Protein AF-A0A7K0D8B9-F1 (afdb_monomer_lite)

pLDDT: mean 70.5, std 20.94, range [32.19, 93.12]

Foldseek 3Di:
DDDDDDDDDDDDDDDDDDDDDDDDDDPPPPFPWAKDFLVPDPAWAQTTNVSQKIWHDADQVQLKTFMAGADDDQWWKKKKWWFDDPNDIDIWIFPDIDGHPDPVGTMTTDPDHGTTIMTMDTD

Organism: NCBI:txid2585198

Radius of gyration: 20.14 Å; chains: 1; bounding box: 74×33×42 Å

Sequence (123 aa):
MNLCTSLAAGFAVLAAGAGLALVGDNTAAAVPVNSVPADSVTGPARMGGDGSCYLNWVHKDQQSVNMWCAGSGPERYGVTVQCTKNGKNYQYNSENTPVYGDRGGAVATCKEGTATTWWPHPA

Structure (mmCIF, N/CA/C/O backbone):
data_AF-A0A7K0D8B9-F1
#
_entry.id   AF-A0A7K0D8B9-F1
#
loop_
_atom_site.group_PDB
_atom_site.id
_atom_site.type_symbol
_atom_site.label_atom_id
_atom_site.label_alt_id
_atom_site.label_comp_id
_atom_site.label_asym_id
_atom_site.label_entity_id
_atom_site.label_seq_id
_atom_site.pdbx_PDB_ins_code
_atom_site.Cartn_x
_atom_site.Cartn_y
_atom_site.Cartn_z
_atom_site.occupancy
_atom_site.B_iso_or_equiv
_atom_site.auth_seq_id
_atom_site.auth_comp_id
_atom_site.auth_asym_id
_atom_site.auth_atom_id
_atom_site.pdbx_PDB_model_num
ATOM 1 N N . MET A 1 1 ? -63.347 -11.593 5.141 1.00 39.31 1 MET A N 1
ATOM 2 C CA . MET A 1 1 ? -62.420 -12.731 4.973 1.00 39.31 1 MET A CA 1
ATOM 3 C C . MET A 1 1 ? -61.342 -12.274 4.009 1.00 39.31 1 MET A C 1
ATOM 5 O O . MET A 1 1 ? -61.708 -11.934 2.898 1.00 39.31 1 MET A O 1
ATOM 9 N N . ASN A 1 2 ? -60.080 -12.160 4.424 1.00 35.12 2 ASN A N 1
ATOM 10 C CA . ASN A 1 2 ? -58.966 -12.015 3.484 1.00 35.12 2 ASN A CA 1
ATOM 11 C C . ASN A 1 2 ? -57.705 -12.658 4.072 1.00 35.12 2 ASN A C 1
ATOM 13 O O . ASN A 1 2 ? -57.379 -12.459 5.240 1.00 35.12 2 ASN A O 1
ATOM 17 N N . LEU A 1 3 ? -57.108 -13.501 3.234 1.00 39.53 3 LEU A N 1
ATOM 18 C CA . LEU A 1 3 ? -56.030 -14.463 3.453 1.00 39.53 3 LEU A CA 1
ATOM 19 C C . LEU A 1 3 ? -54.635 -13.798 3.381 1.00 39.53 3 LEU A C 1
ATOM 21 O O . LEU A 1 3 ? -54.441 -12.858 2.614 1.00 39.53 3 LEU A O 1
ATOM 25 N N . CYS A 1 4 ? -53.666 -14.352 4.124 1.00 40.44 4 CYS A N 1
ATOM 26 C CA . CYS A 1 4 ? -52.201 -14.216 3.956 1.00 40.44 4 CYS A CA 1
ATOM 27 C C . CYS A 1 4 ? -51.745 -14.653 2.528 1.00 40.44 4 CYS A C 1
ATOM 29 O O . CYS A 1 4 ? -52.488 -15.372 1.870 1.00 40.44 4 CYS A O 1
ATOM 31 N N . THR A 1 5 ? -50.560 -14.368 1.948 1.00 46.16 5 THR A N 1
ATOM 32 C CA . THR A 1 5 ? -49.166 -14.475 2.449 1.00 46.16 5 THR A CA 1
ATOM 33 C C . THR A 1 5 ? -48.147 -13.992 1.372 1.00 46.16 5 THR A C 1
ATOM 35 O O . THR A 1 5 ? -48.428 -14.102 0.184 1.00 46.16 5 THR A O 1
ATOM 38 N N . SER A 1 6 ? -46.944 -13.587 1.831 1.00 48.69 6 SER A N 1
ATOM 39 C CA . SER A 1 6 ? -45.568 -13.686 1.253 1.00 48.69 6 SER A CA 1
ATOM 40 C C . SER A 1 6 ? -45.033 -12.829 0.070 1.00 48.69 6 SER A C 1
ATOM 42 O O . SER A 1 6 ? -45.355 -13.061 -1.085 1.00 48.69 6 SER A O 1
ATOM 44 N N . LEU A 1 7 ? -44.065 -11.962 0.439 1.00 44.12 7 LEU A N 1
ATOM 45 C CA . LEU A 1 7 ? -42.641 -11.829 0.023 1.00 44.12 7 LEU A CA 1
ATOM 46 C C . LEU A 1 7 ? -42.206 -11.608 -1.454 1.00 44.12 7 LEU A C 1
ATOM 48 O O . LEU A 1 7 ? -42.362 -12.489 -2.288 1.00 44.12 7 LEU A O 1
ATOM 52 N N . ALA A 1 8 ? -41.438 -10.518 -1.663 1.00 38.59 8 ALA A N 1
ATOM 53 C CA . ALA A 1 8 ? -40.035 -10.478 -2.150 1.00 38.59 8 ALA A CA 1
ATOM 54 C C . ALA A 1 8 ? -39.709 -9.457 -3.273 1.00 38.59 8 ALA A C 1
ATOM 56 O O . ALA A 1 8 ? -40.177 -9.567 -4.396 1.00 38.59 8 ALA A O 1
ATOM 57 N N . ALA A 1 9 ? -38.813 -8.527 -2.902 1.00 39.81 9 ALA A N 1
ATOM 58 C CA . ALA A 1 9 ? -37.635 -7.990 -3.606 1.00 39.81 9 ALA A CA 1
ATOM 59 C C . ALA A 1 9 ? -37.707 -7.466 -5.058 1.00 39.81 9 ALA A C 1
ATOM 61 O O . ALA A 1 9 ? -38.085 -8.162 -5.990 1.00 39.81 9 ALA A O 1
ATOM 62 N N . GLY A 1 10 ? -37.106 -6.285 -5.260 1.00 35.75 10 GLY A N 1
ATOM 63 C CA . GLY A 1 10 ? -36.576 -5.870 -6.561 1.00 35.75 10 GLY A CA 1
ATOM 64 C C . GLY A 1 10 ? -36.267 -4.376 -6.651 1.00 35.75 10 GLY A C 1
ATOM 65 O O . GLY A 1 10 ? -37.128 -3.598 -7.042 1.00 35.75 10 GLY A O 1
ATOM 66 N N . PHE A 1 11 ? -35.040 -3.975 -6.301 1.00 45.88 11 PHE A N 1
ATOM 67 C CA . PHE A 1 11 ? -34.484 -2.655 -6.628 1.00 45.88 11 PHE A CA 1
ATOM 68 C C . PHE A 1 11 ? -34.192 -2.583 -8.134 1.00 45.88 11 PHE A C 1
ATOM 70 O O . PHE A 1 11 ? -33.461 -3.425 -8.651 1.00 45.88 11 PHE A O 1
ATOM 77 N N . ALA A 1 12 ? -34.708 -1.560 -8.818 1.00 38.47 12 ALA A N 1
ATOM 78 C CA . ALA A 1 12 ? -34.350 -1.240 -10.197 1.00 38.47 12 ALA A CA 1
ATOM 79 C C . ALA A 1 12 ? -33.770 0.181 -10.266 1.00 38.47 12 ALA A C 1
ATOM 81 O O . ALA A 1 12 ? -34.400 1.150 -9.846 1.00 38.47 12 ALA A O 1
ATOM 82 N N . VAL A 1 13 ? -32.543 0.272 -10.778 1.00 44.44 13 VAL A N 1
ATOM 83 C CA . VAL A 1 13 ? -31.777 1.502 -11.001 1.00 44.44 13 VAL A CA 1
ATOM 84 C C . VAL A 1 13 ? -32.267 2.183 -12.290 1.00 44.44 13 VAL A C 1
ATOM 86 O O . VAL A 1 13 ? -32.160 1.612 -13.371 1.00 44.44 13 VAL A O 1
ATOM 89 N N . LEU A 1 14 ? -32.790 3.407 -12.164 1.00 42.81 14 LEU A N 1
ATOM 90 C CA . LEU A 1 14 ? -32.916 4.438 -13.215 1.00 42.81 14 LEU A CA 1
ATOM 91 C C . LEU A 1 14 ? -31.728 5.412 -13.043 1.00 42.81 14 LEU A C 1
ATOM 93 O O . LEU A 1 14 ? -31.300 5.606 -11.911 1.00 42.81 14 LEU A O 1
ATOM 97 N N . ALA A 1 15 ? -31.137 6.114 -14.011 1.00 43.16 15 ALA A N 1
ATOM 98 C CA . ALA A 1 15 ? -31.404 6.468 -15.409 1.00 43.16 15 ALA A CA 1
ATOM 99 C C . ALA A 1 15 ? -30.042 6.950 -15.994 1.00 43.16 15 ALA A C 1
ATOM 101 O O . ALA A 1 15 ? -29.217 7.477 -15.255 1.00 43.16 15 ALA A O 1
ATOM 102 N N . ALA A 1 16 ? -29.653 6.590 -17.221 1.00 40.88 16 ALA A N 1
ATOM 103 C CA . ALA A 1 16 ? -29.757 7.386 -18.459 1.00 40.88 16 ALA A CA 1
ATOM 104 C C . ALA A 1 16 ? -29.260 8.852 -18.391 1.00 40.88 16 ALA A C 1
ATOM 106 O O . ALA A 1 16 ? -29.797 9.651 -17.633 1.00 40.88 16 ALA A O 1
ATOM 107 N N . GLY A 1 17 ? -28.345 9.229 -19.301 1.00 36.16 17 GLY A N 1
ATOM 108 C CA . GLY A 1 17 ? -28.188 10.625 -19.741 1.00 36.16 17 GLY A CA 1
ATOM 109 C C . GLY A 1 17 ? -26.767 11.056 -20.112 1.00 36.16 17 GLY A C 1
ATOM 110 O O . GLY A 1 17 ? -25.949 11.320 -19.243 1.00 36.16 17 GLY A O 1
ATOM 111 N N . ALA A 1 18 ? -26.504 11.165 -21.415 1.00 47.41 18 ALA A N 1
ATOM 112 C CA . ALA A 1 18 ? -25.282 11.700 -22.008 1.00 47.41 18 ALA A CA 1
ATOM 113 C C . ALA A 1 18 ? -25.136 13.223 -21.809 1.00 47.41 18 ALA A C 1
ATOM 115 O O . ALA A 1 18 ? -26.116 13.960 -21.909 1.00 47.41 18 ALA A O 1
ATOM 116 N N . GLY A 1 19 ? -23.898 13.690 -21.631 1.00 34.69 19 GLY A N 1
ATOM 117 C CA . GLY A 1 19 ? -23.514 15.101 -21.681 1.00 34.69 19 GLY A CA 1
ATOM 118 C C . GLY A 1 19 ? -22.133 15.254 -22.321 1.00 34.69 19 GLY A C 1
ATOM 119 O O . GLY A 1 19 ? -21.143 14.758 -21.794 1.00 34.69 19 GLY A O 1
ATOM 120 N N . LEU A 1 20 ? -22.097 15.901 -23.486 1.00 41.06 20 LEU A N 1
ATOM 121 C CA . LEU A 1 20 ? -20.909 16.291 -24.249 1.00 41.06 20 LEU A CA 1
ATOM 122 C C . LEU A 1 20 ? -20.108 17.379 -23.505 1.00 41.06 20 LEU A C 1
ATOM 124 O O . LEU A 1 20 ? -20.673 18.425 -23.195 1.00 41.06 20 LEU A O 1
ATOM 128 N N . ALA A 1 21 ? -18.792 17.203 -23.357 1.00 37.22 21 ALA A N 1
ATOM 129 C CA . ALA A 1 21 ? -17.812 18.292 -23.424 1.00 37.22 21 ALA A CA 1
ATOM 130 C C . ALA A 1 21 ? -16.446 17.729 -23.854 1.00 37.22 21 ALA A C 1
ATOM 132 O O . ALA A 1 21 ? -15.935 16.772 -23.279 1.00 37.22 21 ALA A O 1
ATOM 133 N N . LEU A 1 22 ? -15.918 18.305 -24.931 1.00 37.34 22 LEU A N 1
ATOM 134 C CA . LEU A 1 22 ? -14.665 17.975 -25.599 1.00 37.34 22 LEU A CA 1
ATOM 135 C C . LEU A 1 22 ? -13.482 18.748 -24.978 1.00 37.34 22 LEU A C 1
ATOM 137 O O . LEU A 1 22 ? -13.646 19.890 -24.564 1.00 37.34 22 LEU A O 1
ATOM 141 N N . VAL A 1 23 ? -12.293 18.157 -25.142 1.00 34.66 23 VAL A N 1
ATOM 142 C CA . VAL A 1 23 ? -10.932 18.733 -25.086 1.00 34.66 23 VAL A CA 1
ATOM 143 C C . VAL A 1 23 ? -10.316 18.961 -23.705 1.00 34.66 23 VAL A C 1
ATOM 145 O O . VAL A 1 23 ? -10.728 19.835 -22.953 1.00 34.66 23 VAL A O 1
ATOM 148 N N . GLY A 1 24 ? -9.194 18.270 -23.492 1.00 39.50 24 GLY A N 1
ATOM 149 C CA . GLY A 1 24 ? -8.131 18.711 -22.597 1.00 39.50 24 GLY A CA 1
ATOM 150 C C . GLY A 1 24 ? -7.736 17.656 -21.583 1.00 39.50 24 GLY A C 1
ATOM 151 O O . GLY A 1 24 ? -8.553 17.232 -20.782 1.00 39.50 24 GLY A O 1
ATOM 152 N N . ASP A 1 25 ? -6.457 17.299 -21.633 1.00 32.56 25 ASP A N 1
ATOM 153 C CA . ASP A 1 25 ? -5.698 16.678 -20.554 1.00 32.56 25 ASP A CA 1
ATOM 154 C C . ASP A 1 25 ? -5.895 15.179 -20.339 1.00 32.56 25 ASP A C 1
ATOM 156 O O . ASP A 1 25 ? -6.872 14.710 -19.768 1.00 32.56 25 ASP A O 1
ATOM 160 N N . ASN A 1 26 ? -4.878 14.446 -20.815 1.00 40.25 26 ASN A N 1
ATOM 161 C CA . ASN A 1 26 ? -4.370 13.188 -20.274 1.00 40.25 26 ASN A CA 1
ATOM 162 C C . ASN A 1 26 ? -5.365 12.483 -19.352 1.00 40.25 26 ASN A C 1
ATOM 164 O O . ASN A 1 26 ? -5.235 12.531 -18.128 1.00 40.25 26 ASN A O 1
ATOM 168 N N . THR A 1 27 ? -6.352 11.808 -19.940 1.00 32.19 27 THR A N 1
ATOM 169 C CA . THR A 1 27 ? -7.098 10.797 -19.207 1.00 32.19 27 THR A CA 1
ATOM 170 C C . THR A 1 27 ? -6.082 9.715 -18.870 1.00 32.19 27 THR A C 1
ATOM 172 O O . THR A 1 27 ? -5.857 8.800 -19.664 1.00 32.19 27 THR A O 1
ATOM 175 N N . ALA A 1 28 ? -5.426 9.844 -17.714 1.00 38.19 28 ALA A N 1
ATOM 176 C CA . ALA A 1 28 ? -4.974 8.694 -16.962 1.00 38.19 28 ALA A CA 1
ATOM 177 C C . ALA A 1 28 ? -6.210 7.808 -16.914 1.00 38.19 28 ALA A C 1
ATOM 179 O O . ALA A 1 28 ? -7.203 8.153 -16.266 1.00 38.19 28 ALA A O 1
ATOM 180 N N . ALA A 1 29 ? -6.220 6.779 -17.766 1.00 38.34 29 ALA A N 1
ATOM 181 C CA . ALA A 1 29 ? -7.300 5.822 -17.801 1.00 38.34 29 ALA A CA 1
ATOM 182 C C . ALA A 1 29 ? -7.516 5.439 -16.345 1.00 38.34 29 ALA A C 1
ATOM 184 O O . ALA A 1 29 ? -6.544 5.104 -15.667 1.00 38.34 29 ALA A O 1
ATOM 185 N N . ALA A 1 30 ? -8.739 5.612 -15.842 1.00 36.78 30 ALA A N 1
ATOM 186 C CA . ALA A 1 30 ? -9.079 5.179 -14.504 1.00 36.78 30 ALA A CA 1
ATOM 187 C C . ALA A 1 30 ? -8.857 3.667 -14.498 1.00 36.78 30 ALA A C 1
ATOM 189 O O . ALA A 1 30 ? -9.731 2.900 -14.908 1.00 36.78 30 ALA A O 1
ATOM 190 N N . VAL A 1 31 ? -7.636 3.252 -14.152 1.00 43.00 31 VAL A N 1
ATOM 191 C CA . VAL A 1 31 ? -7.286 1.856 -13.979 1.00 43.00 31 VAL A CA 1
ATOM 192 C C . VAL A 1 31 ? -8.270 1.405 -12.912 1.00 43.00 31 VAL A C 1
ATOM 194 O O . V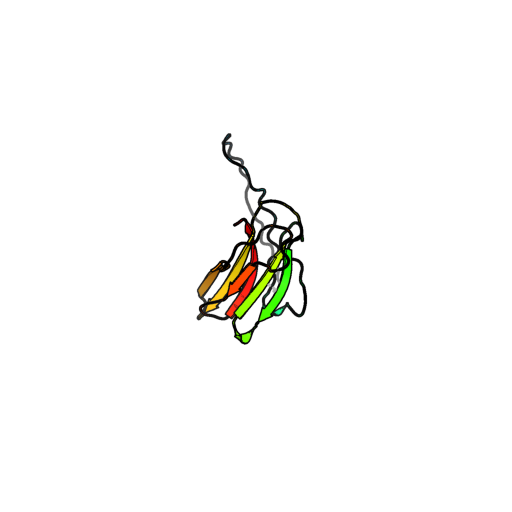AL A 1 31 ? -8.349 2.067 -11.869 1.00 43.00 31 VAL A O 1
ATOM 197 N N . PRO A 1 32 ? -9.090 0.369 -13.174 1.00 42.06 32 PRO A N 1
ATOM 198 C CA . PRO A 1 32 ? -9.999 -0.126 -12.152 1.00 42.06 32 PRO A CA 1
ATOM 199 C C . PRO A 1 32 ? -9.169 -0.302 -10.877 1.00 42.06 32 PRO A C 1
ATOM 201 O O . PRO A 1 32 ? -8.027 -0.705 -10.959 1.00 42.06 32 PRO A O 1
ATOM 204 N N . VAL A 1 33 ? -9.606 0.093 -9.695 1.00 54.72 33 VAL A N 1
ATOM 205 C CA . VAL A 1 33 ? -8.782 -0.118 -8.493 1.00 54.72 33 VAL A CA 1
ATOM 206 C C . VAL A 1 33 ? -9.361 -1.316 -7.781 1.00 54.72 33 VAL A C 1
ATOM 208 O O . VAL A 1 33 ? -10.359 -1.200 -7.077 1.00 54.72 33 VAL A O 1
ATOM 211 N N . ASN A 1 34 ? -8.763 -2.492 -8.001 1.00 63.97 34 ASN A N 1
ATOM 212 C CA . ASN A 1 34 ? -9.064 -3.642 -7.158 1.00 63.97 34 ASN A CA 1
ATOM 213 C C . ASN A 1 34 ? -8.490 -3.359 -5.777 1.00 63.97 34 ASN A C 1
ATOM 215 O O . ASN A 1 34 ? -7.271 -3.343 -5.582 1.00 63.97 34 ASN A O 1
ATOM 219 N N . SER A 1 35 ? -9.404 -3.086 -4.858 1.00 63.59 35 SER A N 1
ATOM 220 C CA . SER A 1 35 ? -9.122 -2.817 -3.468 1.00 63.59 35 SER A CA 1
ATOM 221 C C . SER A 1 35 ? -9.091 -4.138 -2.695 1.00 63.59 35 SER A C 1
ATOM 223 O O . SER A 1 35 ? -9.868 -5.056 -2.970 1.00 63.59 35 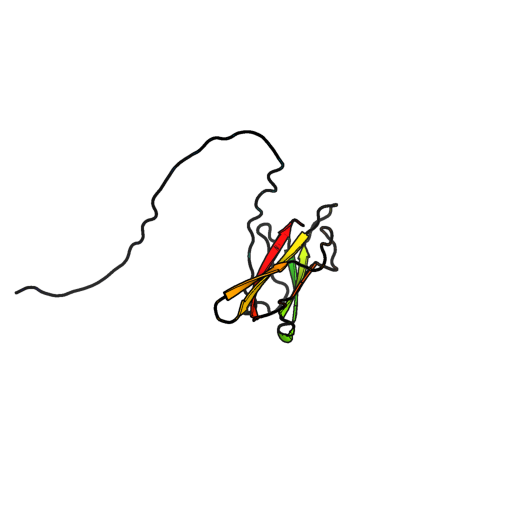SER A O 1
ATOM 225 N N . VAL A 1 36 ? -8.146 -4.278 -1.765 1.00 66.44 36 VAL A N 1
ATOM 226 C CA . VAL A 1 36 ? -7.965 -5.523 -1.002 1.00 66.44 36 VAL A CA 1
ATOM 227 C C . VAL A 1 36 ? -8.369 -5.301 0.452 1.00 66.44 36 VAL A C 1
ATOM 229 O O . VAL A 1 36 ? -7.842 -4.375 1.075 1.00 66.44 36 VAL A O 1
ATOM 232 N N . PRO A 1 37 ? -9.267 -6.132 1.022 1.00 67.06 37 PRO A N 1
ATOM 233 C CA . PRO A 1 37 ? -9.607 -6.063 2.439 1.00 67.06 37 PRO A CA 1
ATOM 234 C C . PRO A 1 37 ? -8.389 -6.338 3.324 1.00 67.06 37 PRO A C 1
ATOM 236 O O . PRO A 1 37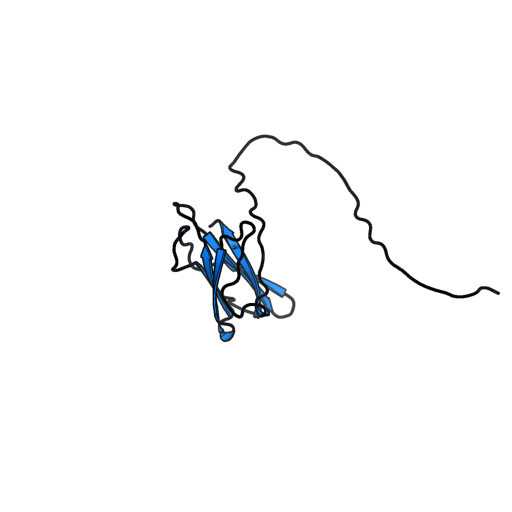 ? -7.679 -7.325 3.115 1.00 67.06 37 PRO A O 1
ATOM 239 N N . ALA A 1 38 ? -8.174 -5.524 4.354 1.00 64.31 38 ALA A N 1
ATOM 240 C CA . ALA A 1 38 ? -7.020 -5.652 5.245 1.00 64.31 38 ALA A CA 1
ATOM 241 C C . ALA A 1 38 ? -6.938 -6.995 5.977 1.00 64.31 38 ALA A C 1
ATOM 243 O O . ALA A 1 38 ? -5.846 -7.530 6.183 1.00 64.31 38 ALA A O 1
ATOM 244 N N . ASP A 1 39 ? -8.087 -7.592 6.279 1.00 63.56 39 ASP A N 1
ATOM 245 C CA . ASP A 1 39 ? -8.161 -8.887 6.953 1.00 63.56 39 ASP A CA 1
ATOM 246 C C . ASP A 1 39 ? -7.894 -10.078 6.025 1.00 63.56 39 ASP A C 1
ATOM 248 O O . ASP A 1 39 ? -7.569 -11.166 6.500 1.00 63.56 39 ASP A O 1
ATOM 252 N N . SER A 1 40 ? -7.977 -9.877 4.706 1.00 57.22 40 SER A N 1
ATOM 253 C CA . SER A 1 40 ? -7.848 -10.945 3.704 1.00 57.22 40 SER A CA 1
ATOM 254 C C . SER A 1 40 ? -6.401 -11.263 3.302 1.00 57.22 40 SER A C 1
ATOM 256 O O . SER A 1 40 ? -6.151 -12.258 2.620 1.00 57.22 40 SER A O 1
ATOM 258 N N . VAL A 1 41 ? -5.428 -10.456 3.736 1.00 58.28 41 VAL A N 1
ATOM 259 C CA . VAL A 1 41 ? -4.040 -10.567 3.273 1.00 58.28 41 VAL A CA 1
ATOM 260 C C . VAL A 1 41 ? -3.255 -11.547 4.143 1.00 58.28 41 VAL A C 1
ATOM 262 O O . VAL A 1 41 ? -2.873 -11.244 5.273 1.00 58.28 41 VAL A O 1
ATOM 265 N N . THR A 1 42 ? -2.998 -12.733 3.594 1.00 53.47 42 THR A N 1
ATOM 266 C CA . THR A 1 42 ? -2.083 -13.751 4.154 1.00 53.47 42 THR A CA 1
ATOM 267 C C . THR A 1 42 ? -0.856 -13.993 3.264 1.00 53.47 42 THR A C 1
ATOM 269 O O . THR A 1 42 ? -0.051 -14.878 3.539 1.00 53.47 42 THR A O 1
ATOM 272 N N . GLY A 1 43 ? -0.678 -13.185 2.214 1.00 50.91 43 GLY A N 1
ATOM 273 C CA . GLY A 1 43 ? 0.415 -13.285 1.247 1.00 50.91 43 GLY A CA 1
ATOM 274 C C . GLY A 1 43 ? 0.299 -12.220 0.150 1.00 50.91 43 GLY A C 1
ATOM 275 O O . GLY A 1 43 ? -0.570 -11.349 0.246 1.00 50.91 43 GLY A O 1
ATOM 276 N N . PRO A 1 44 ? 1.147 -12.266 -0.894 1.00 57.19 44 PRO A N 1
ATOM 277 C CA . PRO A 1 44 ? 1.111 -11.282 -1.966 1.00 57.19 44 PRO A CA 1
ATOM 278 C C . PRO A 1 44 ? -0.212 -11.361 -2.737 1.00 57.19 44 PRO A C 1
ATOM 280 O O . PRO A 1 44 ? -0.450 -12.303 -3.492 1.00 57.19 44 PRO A O 1
ATOM 283 N N . ALA A 1 45 ? -1.084 -10.370 -2.545 1.00 60.28 45 ALA A N 1
ATOM 284 C CA . ALA A 1 45 ? -2.331 -10.227 -3.292 1.00 60.28 45 ALA A CA 1
ATOM 285 C C . ALA A 1 45 ? -2.153 -9.237 -4.448 1.00 60.28 45 ALA A C 1
ATOM 287 O O . ALA A 1 45 ? -1.455 -8.231 -4.305 1.00 60.28 45 ALA A O 1
ATOM 288 N N . ARG A 1 46 ? -2.800 -9.518 -5.585 1.00 66.44 46 ARG A N 1
ATOM 289 C CA . ARG A 1 46 ? -2.851 -8.599 -6.730 1.00 66.44 46 ARG A CA 1
ATOM 290 C C . ARG A 1 46 ? -3.833 -7.465 -6.449 1.00 66.44 46 ARG A C 1
ATOM 292 O O . ARG A 1 46 ? -4.936 -7.713 -5.968 1.00 66.44 46 ARG A O 1
ATOM 299 N N . MET A 1 47 ? -3.432 -6.247 -6.776 1.00 63.12 47 MET A N 1
ATOM 300 C CA . MET A 1 47 ? -4.174 -5.006 -6.580 1.00 63.12 47 MET A CA 1
ATOM 301 C C . MET A 1 47 ? -4.095 -4.145 -7.834 1.00 63.12 47 MET A C 1
ATOM 303 O O . MET A 1 47 ? -3.185 -4.303 -8.650 1.00 63.12 47 MET A O 1
ATOM 307 N N . GLY A 1 48 ? -5.038 -3.215 -7.970 1.00 60.62 48 GLY A N 1
ATOM 308 C CA . GLY A 1 48 ? -5.184 -2.460 -9.212 1.00 60.62 48 GLY A CA 1
ATOM 309 C C . GLY A 1 48 ? -5.853 -3.299 -10.303 1.00 60.62 48 GLY A C 1
ATOM 310 O O . GLY A 1 48 ? -5.963 -4.520 -10.226 1.00 60.62 48 GLY A O 1
ATOM 311 N N . GLY A 1 49 ? -6.404 -2.623 -11.288 1.00 51.41 49 GLY A N 1
ATOM 312 C CA . GLY A 1 49 ? -7.407 -3.157 -12.216 1.00 51.41 49 GLY A CA 1
ATOM 313 C C . GLY A 1 49 ? -6.812 -3.703 -13.482 1.00 51.41 49 GLY A C 1
ATOM 314 O O . GLY A 1 49 ? -7.490 -4.397 -14.228 1.00 51.41 49 GLY A O 1
ATOM 315 N N . ASP A 1 50 ? -5.533 -3.432 -13.683 1.00 56.72 50 ASP A N 1
ATOM 316 C CA . ASP A 1 50 ? -4.656 -4.194 -14.549 1.00 56.72 50 ASP A CA 1
ATOM 317 C C . ASP A 1 50 ? -4.021 -5.393 -13.810 1.00 56.72 50 ASP A C 1
ATOM 319 O O . ASP A 1 50 ? -3.440 -6.275 -14.440 1.00 56.72 50 ASP A O 1
ATOM 323 N N . GLY A 1 51 ? -4.154 -5.464 -12.478 1.00 61.62 51 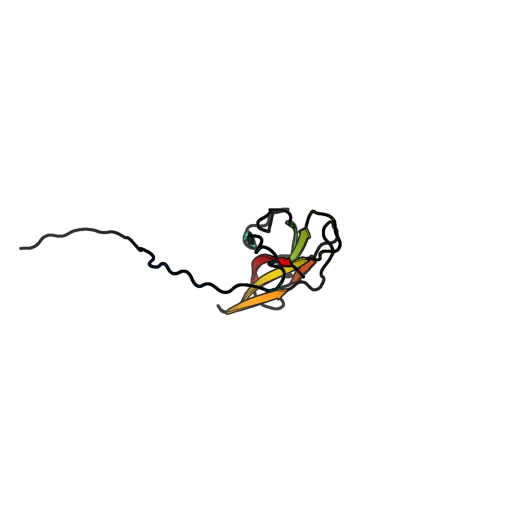GLY A N 1
ATOM 324 C CA . GLY A 1 51 ? -3.542 -6.497 -11.645 1.00 61.62 51 GLY A CA 1
ATOM 325 C C . GLY A 1 51 ? -2.013 -6.429 -11.607 1.00 61.62 51 GLY A C 1
ATOM 326 O O . GLY A 1 51 ? -1.379 -7.441 -11.288 1.00 61.62 51 GLY A O 1
ATOM 327 N N . SER A 1 52 ? -1.426 -5.274 -11.945 1.00 79.06 52 SER A N 1
ATOM 328 C CA . SER A 1 52 ? 0.028 -5.078 -11.987 1.00 79.06 52 SER A CA 1
ATOM 329 C C . SER A 1 52 ? 0.620 -4.724 -10.631 1.00 79.06 52 SER A C 1
ATOM 331 O O . SER A 1 52 ? 1.835 -4.785 -10.485 1.00 79.06 52 SER A O 1
ATOM 333 N N . CYS A 1 53 ? -0.187 -4.382 -9.629 1.00 83.94 53 CYS A N 1
ATOM 334 C CA . CYS A 1 53 ? 0.305 -4.086 -8.289 1.00 83.94 53 CYS A CA 1
ATOM 335 C C . CYS A 1 53 ? 0.152 -5.285 -7.360 1.00 83.94 53 CYS A C 1
ATOM 337 O O . CYS A 1 53 ? -0.783 -6.074 -7.466 1.00 83.94 53 CYS A O 1
ATOM 339 N N . TYR A 1 54 ? 1.093 -5.441 -6.444 1.00 83.44 54 TYR A N 1
ATOM 340 C CA . TYR A 1 54 ? 1.226 -6.603 -5.584 1.00 83.44 54 TYR A CA 1
ATOM 341 C C . TYR A 1 54 ? 1.501 -6.141 -4.163 1.00 83.44 54 TYR A C 1
ATOM 343 O O . TYR A 1 54 ? 2.402 -5.337 -3.928 1.00 83.44 54 TYR A O 1
ATOM 351 N N . LEU A 1 55 ? 0.764 -6.688 -3.199 1.00 83.12 55 LEU A N 1
ATOM 352 C CA . LEU A 1 55 ? 1.140 -6.571 -1.794 1.00 83.12 55 LEU A CA 1
ATOM 353 C C . LEU A 1 55 ? 2.446 -7.323 -1.552 1.00 83.12 55 LEU A C 1
ATOM 355 O O . LEU A 1 55 ? 2.601 -8.463 -1.983 1.00 83.12 55 LEU A O 1
ATOM 359 N N . ASN A 1 56 ? 3.376 -6.686 -0.857 1.00 82.69 56 ASN A N 1
ATOM 360 C CA . ASN A 1 56 ? 4.619 -7.312 -0.425 1.00 82.69 56 ASN A CA 1
ATOM 361 C C . ASN A 1 56 ? 4.468 -7.847 1.002 1.00 82.69 56 ASN A C 1
ATOM 363 O O . ASN A 1 56 ? 4.684 -9.027 1.265 1.00 82.69 56 ASN A O 1
ATOM 367 N N . TRP A 1 57 ? 4.029 -6.978 1.913 1.00 84.81 57 TRP A N 1
ATOM 368 C CA . TRP A 1 57 ? 3.780 -7.301 3.312 1.00 84.81 57 TRP A CA 1
ATOM 369 C C . TRP A 1 57 ? 2.693 -6.403 3.902 1.00 84.81 57 TRP A C 1
ATOM 371 O O . TRP A 1 57 ? 2.409 -5.315 3.395 1.00 84.81 57 TRP A O 1
ATOM 381 N N . VAL A 1 58 ? 2.101 -6.871 5.001 1.00 84.56 58 VAL A N 1
ATOM 382 C CA . VAL A 1 58 ? 1.138 -6.130 5.822 1.00 84.56 58 VAL A CA 1
ATOM 383 C C . VAL A 1 58 ? 1.540 -6.298 7.283 1.00 84.56 58 VAL A C 1
ATOM 385 O O . VAL A 1 58 ? 1.576 -7.421 7.789 1.00 84.56 58 VAL A O 1
ATOM 388 N N . HIS A 1 59 ? 1.806 -5.194 7.975 1.00 84.31 59 HIS A N 1
ATOM 389 C CA . HIS A 1 59 ? 1.972 -5.188 9.425 1.00 84.31 59 HIS A CA 1
ATOM 390 C C . HIS A 1 59 ? 0.650 -4.788 10.070 1.00 84.31 59 HIS A C 1
ATOM 392 O O . HIS A 1 59 ? 0.312 -3.608 10.153 1.00 84.31 59 HIS A O 1
ATOM 398 N N . LYS A 1 60 ? -0.100 -5.782 10.555 1.00 77.00 60 LYS A N 1
ATOM 399 C CA . LYS A 1 60 ? -1.401 -5.551 11.199 1.00 77.00 60 LYS A CA 1
ATOM 400 C C . LYS A 1 60 ? -1.271 -4.718 12.476 1.00 77.00 60 LYS A C 1
ATOM 402 O O . LYS A 1 60 ? -2.081 -3.829 12.688 1.00 77.00 60 LYS A O 1
ATOM 407 N N . ASP A 1 61 ? -0.227 -4.917 13.276 1.00 79.31 61 ASP A N 1
ATOM 408 C CA . ASP A 1 61 ? -0.048 -4.161 14.528 1.00 79.31 61 ASP A CA 1
ATOM 409 C C . ASP A 1 61 ? 0.224 -2.673 14.279 1.00 79.31 61 ASP A C 1
ATOM 411 O O . ASP A 1 61 ? -0.283 -1.808 14.987 1.00 79.31 61 ASP A O 1
ATOM 415 N N . GLN A 1 62 ? 0.993 -2.377 13.229 1.00 80.62 62 GLN A N 1
ATOM 416 C CA . GLN A 1 62 ? 1.315 -1.012 12.811 1.00 80.62 62 GLN A CA 1
ATOM 417 C C . GLN A 1 62 ? 0.281 -0.436 11.840 1.00 80.62 62 GLN A C 1
ATOM 419 O O . GLN A 1 62 ? 0.388 0.726 11.469 1.00 80.62 62 GLN A O 1
ATOM 424 N N . GLN A 1 63 ? -0.707 -1.239 11.427 1.00 87.69 63 GLN A N 1
ATOM 425 C CA . GLN A 1 63 ? -1.706 -0.878 10.423 1.00 87.69 63 GLN A CA 1
ATOM 426 C C . GLN A 1 63 ? -1.054 -0.317 9.148 1.00 87.69 63 GLN A C 1
ATOM 428 O O . GLN A 1 63 ? -1.513 0.676 8.578 1.00 87.69 63 GLN A O 1
ATOM 433 N N . SER A 1 64 ? 0.047 -0.945 8.730 1.00 86.94 64 SER A N 1
ATOM 434 C CA . SER A 1 64 ? 0.854 -0.519 7.593 1.00 86.94 64 SER A CA 1
ATOM 435 C C . SER A 1 64 ? 0.945 -1.595 6.523 1.00 86.94 64 SER A C 1
ATOM 437 O O . SER A 1 64 ? 0.854 -2.801 6.782 1.00 86.94 64 SER A O 1
ATOM 439 N N . VAL A 1 65 ? 1.118 -1.136 5.292 1.00 88.25 65 VAL A N 1
ATOM 440 C CA . VAL A 1 65 ? 1.188 -1.972 4.103 1.00 88.25 65 VAL A CA 1
ATOM 441 C C . VAL A 1 65 ? 2.343 -1.530 3.226 1.00 88.25 65 VAL A C 1
ATOM 443 O O . VAL A 1 65 ? 2.605 -0.336 3.104 1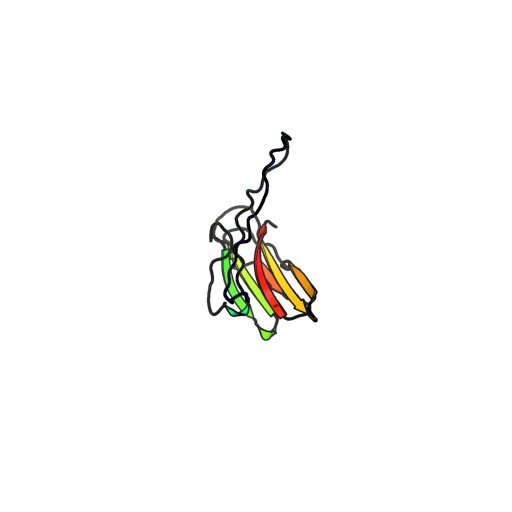.00 88.25 65 VAL A O 1
ATOM 446 N N . ASN A 1 66 ? 2.981 -2.489 2.566 1.00 90.06 66 ASN A N 1
ATOM 447 C CA . ASN A 1 66 ? 3.846 -2.228 1.427 1.00 90.06 66 ASN A CA 1
ATOM 448 C C . ASN A 1 66 ? 3.280 -2.907 0.191 1.00 90.06 66 ASN A C 1
ATOM 450 O O . ASN A 1 66 ? 2.911 -4.086 0.225 1.00 90.06 66 ASN A O 1
ATOM 454 N N . MET A 1 67 ? 3.246 -2.165 -0.907 1.00 87.38 67 MET A N 1
ATOM 455 C CA . MET A 1 67 ? 2.941 -2.718 -2.216 1.00 87.38 67 MET A CA 1
ATOM 456 C C . MET A 1 67 ? 4.012 -2.332 -3.216 1.00 87.38 67 MET A C 1
ATOM 458 O O . MET A 1 67 ? 4.603 -1.265 -3.101 1.00 87.38 67 MET A O 1
ATOM 462 N N . TRP A 1 68 ? 4.178 -3.130 -4.258 1.00 88.44 68 TRP A N 1
ATOM 463 C CA . TRP A 1 68 ? 4.949 -2.739 -5.427 1.00 88.44 68 TRP A CA 1
ATOM 464 C C . TRP A 1 68 ? 4.154 -2.979 -6.705 1.00 88.44 68 TRP A C 1
ATOM 466 O O . TRP A 1 68 ? 3.339 -3.896 -6.762 1.00 88.44 68 TRP A O 1
ATOM 476 N N . CYS A 1 69 ? 4.391 -2.179 -7.739 1.00 86.62 69 CYS A N 1
ATOM 477 C CA . CYS A 1 69 ? 3.757 -2.352 -9.042 1.00 86.62 69 CYS A CA 1
ATOM 478 C C . CYS A 1 69 ? 4.769 -2.846 -10.080 1.00 86.62 69 CYS A C 1
ATOM 480 O O . CYS A 1 69 ? 5.865 -2.300 -10.223 1.00 86.62 69 CYS A O 1
ATOM 482 N N . ALA A 1 70 ? 4.403 -3.916 -10.782 1.00 84.44 70 ALA A N 1
ATOM 483 C CA . ALA A 1 70 ? 5.095 -4.424 -11.952 1.00 84.44 70 ALA A CA 1
ATOM 484 C C . ALA A 1 70 ? 4.964 -3.444 -13.117 1.00 84.44 70 ALA A C 1
ATOM 486 O O . ALA A 1 70 ? 3.970 -2.739 -13.250 1.00 84.44 70 ALA A O 1
ATOM 487 N N . GLY A 1 71 ? 5.982 -3.429 -13.968 1.00 80.94 71 GLY A N 1
ATOM 488 C CA . GLY A 1 71 ? 6.101 -2.494 -15.076 1.00 80.94 71 GLY A CA 1
ATOM 489 C C . GLY A 1 71 ? 7.519 -1.947 -15.158 1.00 80.94 71 GLY A C 1
ATOM 490 O O . GLY A 1 71 ? 8.410 -2.380 -14.427 1.00 80.94 71 GLY A O 1
ATOM 491 N N . SER A 1 72 ? 7.720 -1.007 -16.069 1.00 76.12 72 SER A N 1
ATOM 492 C CA . SER A 1 72 ? 8.972 -0.274 -16.232 1.00 76.12 72 SER A CA 1
ATOM 493 C C . SER A 1 72 ? 8.662 1.090 -16.829 1.00 76.12 72 SER A C 1
ATOM 495 O O . SER A 1 72 ? 7.934 1.162 -17.818 1.00 76.12 72 SER A O 1
ATOM 497 N N . GLY A 1 73 ? 9.225 2.155 -16.271 1.00 72.44 73 GLY A N 1
ATOM 498 C CA . GLY A 1 73 ? 9.045 3.504 -16.799 1.00 72.44 73 GLY A CA 1
ATOM 499 C C . GLY A 1 73 ? 9.233 4.575 -15.728 1.00 72.44 73 GLY A C 1
ATOM 500 O O . GLY A 1 73 ? 9.412 4.243 -14.558 1.00 72.44 73 GLY A O 1
ATOM 501 N N . PRO A 1 74 ? 9.204 5.861 -16.113 1.00 78.25 74 PRO A N 1
ATOM 502 C CA . PRO A 1 74 ? 9.338 6.969 -15.170 1.00 78.25 74 PRO A CA 1
ATOM 503 C C . PRO A 1 74 ? 8.068 7.213 -14.339 1.00 78.25 74 PRO A C 1
ATOM 505 O O . PRO A 1 74 ? 8.095 8.040 -13.431 1.00 78.25 74 PRO A O 1
ATOM 508 N N . GLU A 1 75 ? 6.958 6.542 -14.660 1.00 84.06 75 GLU A N 1
ATOM 509 C CA . GLU A 1 75 ? 5.689 6.689 -13.949 1.00 84.06 75 GLU A CA 1
ATOM 510 C C . GLU A 1 75 ? 5.800 6.171 -12.514 1.00 84.06 75 GLU A C 1
ATOM 512 O O . GLU A 1 75 ? 6.476 5.175 -12.237 1.00 84.06 75 GLU A O 1
ATOM 517 N N . ARG A 1 76 ? 5.153 6.889 -11.595 1.00 85.56 76 ARG A N 1
ATOM 518 C CA . ARG A 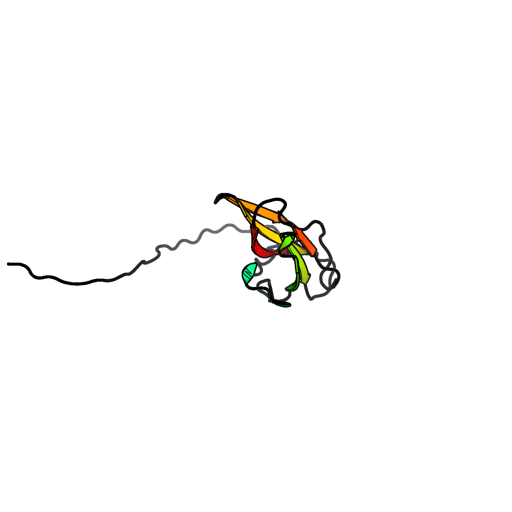1 76 ? 5.241 6.660 -10.157 1.00 85.56 76 ARG A CA 1
ATOM 519 C C . ARG A 1 76 ? 3.881 6.258 -9.615 1.00 85.56 76 ARG A C 1
ATOM 521 O O . ARG A 1 76 ? 2.847 6.713 -10.097 1.00 85.56 76 ARG A O 1
ATOM 528 N N . TYR A 1 77 ? 3.903 5.445 -8.572 1.00 85.94 77 TYR A N 1
ATOM 529 C CA . TYR A 1 77 ? 2.700 4.994 -7.887 1.00 85.94 77 TYR A CA 1
ATOM 530 C C . TYR A 1 77 ? 2.817 5.202 -6.389 1.00 85.94 77 TYR A C 1
ATOM 532 O O . TYR A 1 77 ? 3.913 5.216 -5.828 1.00 85.94 77 TYR A O 1
ATOM 540 N N . GLY A 1 78 ? 1.669 5.345 -5.745 1.00 90.12 78 GLY A N 1
ATOM 541 C CA . GLY A 1 78 ? 1.516 5.293 -4.304 1.00 90.12 78 GLY A CA 1
ATOM 542 C C . GLY A 1 78 ? 0.537 4.201 -3.884 1.00 90.12 78 GLY A C 1
ATOM 543 O O . GLY A 1 78 ? -0.086 3.524 -4.708 1.00 90.12 78 GLY A O 1
ATOM 544 N N . VAL A 1 79 ? 0.404 4.038 -2.572 1.00 88.81 79 VAL A N 1
ATOM 545 C CA . VAL A 1 79 ? -0.639 3.219 -1.949 1.00 88.81 79 VAL A CA 1
ATOM 546 C C . VAL A 1 79 ? -1.498 4.088 -1.052 1.00 88.81 79 VAL A C 1
ATOM 548 O O . VAL A 1 79 ? -0.977 4.845 -0.241 1.00 88.81 79 VAL A O 1
ATOM 551 N N . THR A 1 80 ? -2.814 3.938 -1.157 1.00 89.06 80 THR A N 1
ATOM 552 C CA . THR A 1 80 ? -3.757 4.504 -0.196 1.00 89.06 80 THR A CA 1
ATOM 553 C C . THR A 1 80 ? -4.253 3.400 0.727 1.00 89.06 80 THR A C 1
ATOM 555 O O . THR A 1 80 ? -4.631 2.316 0.276 1.00 89.06 80 THR A O 1
ATOM 558 N N . VAL A 1 81 ? -4.277 3.693 2.025 1.00 89.69 81 VAL A N 1
ATOM 559 C CA . VAL A 1 81 ? -5.003 2.922 3.034 1.00 89.69 81 VAL A CA 1
ATOM 560 C C . VAL A 1 81 ? -6.273 3.653 3.438 1.00 89.69 81 VAL A C 1
ATOM 562 O O . VAL A 1 81 ? -6.235 4.843 3.745 1.00 89.69 81 VAL A O 1
ATOM 565 N N . GLN A 1 82 ? -7.381 2.921 3.531 1.00 90.94 82 GLN A N 1
ATOM 566 C CA . GLN A 1 82 ? -8.565 3.345 4.265 1.00 90.94 82 GLN A CA 1
ATOM 567 C C . GLN A 1 82 ? -8.583 2.729 5.662 1.00 90.94 82 GLN A C 1
ATOM 569 O O . GLN A 1 82 ? -8.540 1.510 5.819 1.00 90.94 82 GLN A O 1
ATOM 574 N N . CYS A 1 83 ? -8.719 3.577 6.674 1.00 90.94 83 CYS A N 1
ATOM 575 C CA . CYS A 1 83 ? -8.773 3.212 8.084 1.00 90.94 83 CYS A CA 1
ATOM 576 C C . CYS A 1 83 ? -10.109 3.636 8.682 1.00 90.94 83 CYS A C 1
ATOM 578 O O . CYS A 1 83 ? -10.673 4.657 8.292 1.00 90.94 83 CYS A O 1
ATOM 580 N N . THR A 1 84 ? -10.600 2.896 9.667 1.00 91.62 84 THR A N 1
ATOM 581 C CA . THR A 1 84 ? -11.841 3.224 10.366 1.00 91.62 84 THR A CA 1
ATOM 582 C C . THR A 1 84 ? -11.584 3.377 11.861 1.00 91.62 84 THR A C 1
ATOM 584 O O . THR A 1 84 ? -10.940 2.535 12.488 1.00 91.62 84 THR A O 1
ATOM 587 N N . LYS A 1 85 ? -12.103 4.457 12.453 1.00 90.75 85 LYS A N 1
ATOM 588 C CA . LYS A 1 85 ? -12.066 4.722 13.899 1.00 90.75 85 LYS A CA 1
ATOM 589 C C . LYS A 1 85 ? -13.387 5.339 14.331 1.00 90.75 85 LYS A C 1
ATOM 591 O O . LYS A 1 85 ? -13.812 6.343 13.767 1.00 90.75 85 LYS A O 1
ATOM 596 N N . ASN A 1 86 ? -14.047 4.747 15.325 1.00 92.62 86 ASN A N 1
ATOM 597 C CA . ASN A 1 86 ? -15.336 5.223 15.851 1.00 92.62 86 ASN A CA 1
ATOM 598 C C . ASN A 1 86 ? -16.398 5.459 14.752 1.00 92.62 86 ASN A C 1
ATOM 600 O O . ASN A 1 86 ? -17.099 6.468 14.765 1.00 92.62 86 ASN A O 1
ATOM 604 N N . GLY A 1 87 ? -16.468 4.561 13.761 1.00 88.44 87 GLY A N 1
ATOM 605 C CA . GLY A 1 87 ? -17.406 4.653 12.633 1.00 88.44 87 GLY A CA 1
ATOM 606 C C . GLY A 1 87 ? -17.061 5.705 11.571 1.00 88.44 87 GLY A C 1
ATOM 607 O O . GLY A 1 87 ? -17.807 5.855 10.607 1.00 88.44 87 GLY A O 1
ATOM 608 N N . LYS A 1 88 ? -15.942 6.424 11.713 1.00 90.25 88 LYS A N 1
ATOM 609 C CA . LYS A 1 88 ? -15.438 7.372 10.711 1.00 90.25 88 LYS A CA 1
ATOM 610 C C . LYS A 1 88 ? -14.347 6.728 9.870 1.00 90.25 88 LYS A C 1
ATOM 612 O O . LYS A 1 88 ? -13.507 6.013 10.412 1.00 90.25 88 LYS A O 1
ATOM 617 N N . ASN A 1 89 ? -14.356 7.017 8.571 1.00 90.12 89 ASN A N 1
ATOM 618 C CA . ASN A 1 89 ? -13.340 6.566 7.626 1.00 90.12 89 ASN A CA 1
ATOM 619 C C . ASN A 1 89 ? -12.286 7.654 7.412 1.00 90.12 89 ASN A C 1
ATOM 621 O O . ASN A 1 89 ? -12.617 8.826 7.239 1.00 90.12 89 ASN A O 1
ATOM 625 N N . TYR A 1 90 ? -11.032 7.235 7.386 1.00 91.31 90 TYR A N 1
ATOM 626 C CA . TYR A 1 90 ? -9.844 8.045 7.174 1.00 91.31 90 TYR A CA 1
ATOM 627 C C . TYR A 1 90 ? -9.067 7.439 6.016 1.00 91.31 90 TYR A C 1
ATOM 629 O O . TYR A 1 90 ? -9.048 6.219 5.870 1.00 91.31 90 TYR A O 1
ATOM 637 N N . GLN A 1 91 ? -8.433 8.270 5.198 1.00 91.88 91 GLN A N 1
ATOM 638 C CA . GLN A 1 91 ? -7.559 7.802 4.128 1.00 91.88 91 GLN A CA 1
ATOM 639 C C . GLN A 1 91 ? -6.159 8.363 4.337 1.00 91.88 91 GLN A C 1
ATOM 641 O O . GLN A 1 91 ? -6.005 9.556 4.608 1.00 91.88 91 GLN A O 1
ATOM 646 N N . TYR A 1 92 ? -5.151 7.507 4.206 1.00 91.94 92 TYR A N 1
ATOM 647 C CA . TYR A 1 92 ? -3.748 7.905 4.247 1.00 91.94 92 TYR A CA 1
ATOM 648 C C . TYR A 1 92 ? -3.052 7.400 2.994 1.00 91.94 92 TYR A C 1
ATOM 650 O O . TYR A 1 92 ? -3.158 6.227 2.646 1.00 91.94 92 TYR A O 1
ATOM 658 N N . ASN A 1 93 ? -2.342 8.299 2.324 1.00 91.62 93 ASN A N 1
ATOM 659 C CA . ASN A 1 93 ? -1.522 7.963 1.170 1.00 91.62 93 ASN A CA 1
ATOM 660 C C . ASN A 1 93 ? -0.116 7.570 1.618 1.00 91.62 93 ASN A C 1
ATOM 662 O O . ASN A 1 93 ? 0.279 7.815 2.764 1.00 91.62 93 ASN A O 1
ATOM 666 N N . SER A 1 94 ? 0.628 6.967 0.703 1.00 91.38 94 SER A N 1
ATOM 667 C CA . SER A 1 94 ? 1.961 6.468 0.977 1.00 91.38 94 SER A CA 1
ATOM 668 C C . SER A 1 94 ? 2.960 7.577 1.278 1.00 91.38 94 SER A C 1
ATOM 670 O O . SER A 1 94 ? 2.878 8.689 0.758 1.00 91.38 94 SER A O 1
ATOM 672 N N . GLU A 1 95 ? 3.936 7.254 2.120 1.00 89.38 95 GLU A N 1
ATOM 673 C CA . GLU A 1 95 ? 5.023 8.165 2.501 1.00 89.38 95 GLU A CA 1
ATOM 674 C C . GLU A 1 95 ? 6.031 8.363 1.361 1.00 89.38 95 GLU A C 1
ATOM 676 O O . GLU A 1 95 ? 6.766 9.349 1.320 1.00 89.38 95 GLU A O 1
ATOM 681 N N . ASN A 1 96 ? 6.053 7.425 0.417 1.00 90.44 96 ASN A N 1
ATOM 682 C CA . ASN A 1 96 ? 6.901 7.426 -0.759 1.00 90.44 96 ASN A CA 1
ATOM 683 C C . ASN A 1 96 ? 6.107 7.054 -2.018 1.00 90.44 96 ASN A C 1
ATOM 685 O O . ASN A 1 96 ? 5.045 6.433 -1.955 1.00 90.44 96 ASN A O 1
ATOM 689 N N . THR A 1 97 ? 6.659 7.428 -3.171 1.00 90.81 97 THR A N 1
ATOM 690 C CA . THR A 1 97 ? 6.078 7.150 -4.489 1.00 90.81 97 THR A CA 1
ATOM 691 C C . THR A 1 97 ? 7.147 6.577 -5.427 1.00 90.81 97 THR A C 1
ATOM 693 O O . THR A 1 97 ? 7.796 7.313 -6.166 1.00 90.81 97 THR A O 1
ATOM 696 N N . PRO A 1 98 ? 7.488 5.287 -5.343 1.00 90.12 98 PRO A N 1
ATOM 697 C CA . PRO A 1 98 ? 8.488 4.678 -6.223 1.00 90.12 98 PRO A CA 1
ATOM 698 C C . PRO A 1 98 ? 8.046 4.653 -7.698 1.00 90.12 98 PRO A C 1
ATOM 700 O O . PRO A 1 98 ? 6.874 4.846 -8.021 1.00 90.12 98 PRO A O 1
ATOM 703 N N . VAL A 1 99 ? 9.003 4.412 -8.598 1.00 87.94 99 VAL A N 1
ATOM 704 C CA . VAL A 1 99 ? 8.741 4.209 -10.035 1.00 87.94 99 VAL A CA 1
ATOM 705 C C . VAL A 1 99 ? 8.229 2.795 -10.309 1.00 87.94 99 VAL A C 1
ATOM 707 O O . VAL A 1 99 ? 8.575 1.859 -9.583 1.00 87.94 99 VAL A O 1
ATOM 710 N N . TYR A 1 100 ? 7.449 2.600 -11.374 1.00 84.94 100 TYR A N 1
ATOM 711 C CA . TYR A 1 100 ? 7.043 1.257 -11.800 1.00 84.94 100 TYR A CA 1
ATOM 712 C C . TYR A 1 100 ? 8.244 0.329 -12.013 1.00 84.94 100 TYR A C 1
ATOM 714 O O . TYR A 1 100 ? 9.244 0.698 -12.631 1.00 84.94 100 TYR A O 1
ATOM 722 N N . GLY A 1 101 ? 8.121 -0.897 -11.500 1.00 84.25 101 GLY A N 1
ATOM 723 C CA . GLY A 1 101 ? 9.183 -1.902 -11.508 1.00 84.25 101 GLY A CA 1
ATOM 724 C C . GLY A 1 101 ? 10.086 -1.888 -10.273 1.00 84.25 101 GLY A C 1
ATOM 725 O O . GLY A 1 101 ? 10.786 -2.876 -10.038 1.00 84.25 101 GLY A O 1
ATOM 726 N N . ASP A 1 102 ? 10.045 -0.834 -9.451 1.00 89.38 102 ASP A N 1
ATOM 727 C CA . ASP A 1 102 ? 10.770 -0.794 -8.181 1.00 89.38 102 ASP A CA 1
ATOM 728 C C . ASP A 1 102 ? 10.144 -1.763 -7.167 1.00 89.38 102 ASP A C 1
ATOM 730 O O . ASP A 1 102 ? 8.989 -1.622 -6.757 1.00 89.38 102 ASP A O 1
ATOM 734 N N . ARG A 1 103 ? 10.938 -2.754 -6.755 1.00 87.50 103 ARG A N 1
ATOM 735 C CA . ARG A 1 103 ? 10.552 -3.792 -5.792 1.00 87.50 103 ARG A CA 1
ATOM 736 C C . ARG A 1 103 ? 10.617 -3.327 -4.336 1.00 87.50 103 ARG A C 1
ATOM 738 O O . ARG A 1 103 ? 10.132 -4.053 -3.473 1.00 87.50 103 ARG A O 1
ATOM 745 N N . GLY A 1 104 ? 11.187 -2.151 -4.060 1.00 87.81 104 GLY A N 1
ATOM 746 C CA . GLY A 1 104 ? 11.153 -1.517 -2.740 1.00 87.81 104 GLY A CA 1
ATOM 747 C C . GLY A 1 104 ? 9.739 -1.102 -2.323 1.00 87.81 104 GLY A C 1
ATOM 748 O O . GLY A 1 104 ? 9.392 -1.177 -1.143 1.00 87.81 104 GLY A O 1
ATOM 749 N N . GLY A 1 105 ? 8.889 -0.767 -3.296 1.00 90.25 105 GLY A N 1
ATOM 750 C CA . GLY A 1 105 ? 7.467 -0.545 -3.070 1.00 90.25 105 GLY A CA 1
ATOM 751 C C . GLY A 1 105 ? 7.110 0.765 -2.359 1.00 90.25 105 GLY A C 1
ATOM 752 O O . GLY A 1 105 ? 7.954 1.485 -1.823 1.00 90.25 105 GLY A O 1
ATOM 753 N N . ALA A 1 106 ? 5.823 1.091 -2.396 1.00 92.25 106 ALA A N 1
ATOM 754 C CA . ALA A 1 106 ? 5.205 2.197 -1.684 1.00 92.25 106 ALA A CA 1
ATOM 755 C C . ALA A 1 106 ? 4.690 1.707 -0.322 1.00 92.25 106 ALA A C 1
ATOM 757 O O . ALA A 1 106 ? 4.140 0.605 -0.239 1.00 92.25 106 ALA A O 1
ATOM 758 N N . VAL A 1 107 ? 4.838 2.517 0.729 1.00 92.69 107 VAL A N 1
ATOM 759 C CA . VAL A 1 107 ? 4.374 2.201 2.091 1.00 92.69 107 VAL A CA 1
ATOM 760 C C . VAL A 1 107 ? 3.324 3.203 2.546 1.00 92.69 107 VAL A C 1
ATOM 762 O O . VAL A 1 107 ? 3.578 4.404 2.507 1.00 92.69 107 VAL A O 1
ATOM 765 N N . ALA A 1 108 ? 2.176 2.720 3.027 1.00 93.12 108 ALA A N 1
ATOM 766 C CA . ALA A 1 108 ? 1.174 3.540 3.711 1.00 93.12 108 ALA A CA 1
ATOM 767 C C . ALA A 1 108 ? 0.820 2.952 5.073 1.00 93.12 108 ALA A C 1
ATOM 769 O O . ALA A 1 108 ? 0.811 1.735 5.257 1.00 93.12 108 ALA A O 1
ATOM 770 N N . THR A 1 109 ? 0.480 3.841 6.002 1.00 92.50 109 THR A N 1
ATOM 771 C CA . THR A 1 109 ? 0.232 3.511 7.405 1.00 92.50 109 THR A CA 1
ATOM 772 C C . THR A 1 109 ? -0.995 4.260 7.910 1.00 92.50 109 THR A C 1
ATOM 774 O O . THR A 1 109 ? -1.105 5.476 7.724 1.00 92.50 109 THR A O 1
ATOM 777 N N . CYS A 1 110 ? -1.904 3.563 8.595 1.00 91.38 110 CYS A N 1
ATOM 778 C CA . CYS A 1 110 ? -2.950 4.231 9.363 1.00 91.38 110 CYS A CA 1
ATOM 779 C C . CYS A 1 110 ? -2.323 4.979 10.537 1.00 91.38 110 CYS A C 1
ATOM 781 O O . CYS A 1 110 ? -1.789 4.369 11.459 1.00 91.38 110 CYS A O 1
ATOM 783 N N . LYS A 1 111 ? -2.447 6.308 10.555 1.00 90.50 111 LYS A N 1
ATOM 784 C CA . LYS A 1 111 ? -2.060 7.104 11.735 1.00 90.50 111 LYS A CA 1
ATOM 785 C C . LYS A 1 111 ? -3.044 6.925 12.888 1.00 90.50 111 LYS A C 1
ATOM 787 O O . LYS A 1 111 ? -2.703 7.133 14.048 1.00 90.50 111 LYS A O 1
ATOM 792 N N . GLU A 1 112 ? -4.274 6.549 12.563 1.00 87.19 112 GLU A N 1
ATOM 793 C CA . GLU A 1 112 ? -5.303 6.206 13.526 1.00 87.19 112 GLU A CA 1
ATOM 794 C C . GLU A 1 112 ? -6.333 5.245 12.927 1.00 87.19 112 GLU A C 1
ATOM 796 O O . GLU A 1 112 ? -6.588 5.236 11.722 1.00 87.19 112 GLU A O 1
ATOM 801 N N . GLY A 1 113 ? -6.954 4.460 13.807 1.00 87.25 113 GLY A N 1
ATOM 802 C CA . GLY A 1 113 ? -7.959 3.474 13.428 1.00 87.25 113 GLY A CA 1
ATOM 803 C C . GLY A 1 113 ? -7.365 2.158 12.950 1.00 87.25 113 GLY A C 1
ATOM 804 O O . GLY A 1 113 ? -6.162 1.923 13.036 1.00 87.25 113 GLY A O 1
ATOM 805 N N . THR A 1 114 ? -8.251 1.296 12.467 1.00 88.25 114 THR A N 1
ATOM 806 C CA . THR A 1 114 ? -7.904 -0.009 11.906 1.00 88.25 114 THR A CA 1
ATOM 807 C C . THR A 1 114 ? -8.077 0.051 10.403 1.00 88.25 114 THR A C 1
ATOM 809 O O . THR A 1 114 ? -9.102 0.530 9.913 1.00 88.25 114 THR A O 1
ATOM 812 N N . ALA A 1 115 ? -7.079 -0.411 9.670 1.00 87.44 115 ALA A N 1
ATOM 813 C CA . ALA A 1 115 ? -7.142 -0.522 8.235 1.00 87.44 115 ALA A CA 1
ATOM 814 C C . ALA A 1 115 ? -8.254 -1.480 7.824 1.00 87.44 115 ALA A C 1
ATOM 816 O O . ALA A 1 115 ? -8.402 -2.566 8.379 1.00 87.44 115 ALA A O 1
ATOM 817 N N . THR A 1 116 ? -9.028 -1.069 6.832 1.00 86.19 116 THR A N 1
ATOM 818 C CA . THR A 1 116 ? -10.119 -1.866 6.271 1.00 86.19 116 THR A CA 1
ATOM 819 C C . THR A 1 116 ? -9.814 -2.267 4.843 1.00 86.19 116 THR A C 1
ATOM 821 O O . THR A 1 116 ? -10.110 -3.393 4.452 1.00 86.19 116 THR A O 1
ATOM 824 N N . THR A 1 117 ? -9.197 -1.373 4.068 1.00 85.88 117 THR A N 1
ATOM 825 C CA . THR A 1 117 ? -8.957 -1.582 2.639 1.00 85.88 117 THR A CA 1
ATOM 826 C C . THR A 1 117 ? -7.707 -0.837 2.176 1.00 85.88 117 THR A C 1
ATOM 828 O O . THR A 1 117 ? -7.378 0.215 2.723 1.00 85.88 117 THR A O 1
ATOM 831 N N . TRP A 1 118 ? -7.047 -1.346 1.137 1.00 85.44 118 TRP A N 1
ATOM 832 C CA . TRP A 1 118 ? -5.891 -0.717 0.488 1.00 85.44 118 TRP A CA 1
ATOM 833 C C . TRP A 1 118 ? -6.027 -0.763 -1.034 1.00 85.44 118 TRP A C 1
ATOM 835 O O . TRP A 1 118 ? -6.618 -1.710 -1.563 1.00 85.44 118 TRP A O 1
ATOM 845 N N . TRP A 1 119 ? -5.464 0.219 -1.739 1.00 85.12 119 TRP A N 1
ATOM 846 C CA . TRP A 1 119 ? -5.406 0.227 -3.206 1.00 85.12 119 TRP A CA 1
ATOM 847 C C . TRP A 1 119 ? -4.230 1.063 -3.746 1.00 85.12 119 TRP A C 1
ATOM 849 O O . TRP A 1 119 ? -3.793 2.008 -3.083 1.00 85.12 119 TRP A O 1
ATOM 859 N N . PRO A 1 120 ? -3.689 0.720 -4.932 1.00 86.19 120 PRO A N 1
ATOM 860 C CA . PRO A 1 120 ? -2.712 1.552 -5.630 1.00 86.19 120 PRO A CA 1
ATOM 861 C C . PRO A 1 120 ? -3.361 2.827 -6.161 1.00 86.19 120 PRO A C 1
ATOM 863 O O . PRO A 1 120 ? -4.534 2.823 -6.529 1.00 86.19 120 PRO A O 1
ATOM 866 N N . HIS A 1 121 ? -2.580 3.893 -6.276 1.00 81.62 121 HIS A N 1
ATOM 867 C CA . HIS A 1 121 ? -2.969 5.086 -7.021 1.00 81.62 121 HIS A CA 1
ATOM 868 C C . HIS A 1 121 ? -1.768 5.646 -7.797 1.00 81.62 121 HIS A C 1
ATOM 870 O O . HIS A 1 121 ? -0.629 5.471 -7.357 1.00 81.62 121 HIS A O 1
ATOM 876 N N . PRO A 1 122 ? -1.987 6.327 -8.932 1.00 82.75 122 PRO A N 1
ATOM 877 C CA . PRO A 1 122 ? -0.933 7.107 -9.572 1.00 82.75 122 PRO A CA 1
ATOM 878 C C . PRO A 1 122 ? -0.478 8.239 -8.637 1.00 82.75 122 PRO A C 1
ATOM 880 O O . PRO A 1 122 ? -1.295 8.813 -7.906 1.00 82.75 122 PRO A O 1
ATOM 883 N N . ALA A 1 123 ? 0.830 8.494 -8.612 1.00 79.88 123 ALA A N 1
ATOM 884 C CA . ALA A 1 123 ? 1.468 9.486 -7.743 1.00 79.88 123 ALA A CA 1
ATOM 885 C C . ALA A 1 123 ? 1.593 10.873 -8.380 1.00 79.88 123 ALA A C 1
ATOM 887 O O . ALA A 1 123 ? 1.796 10.945 -9.611 1.00 79.88 123 ALA A O 1
#

Secondary structure (DSSP, 8-state):
------------------------S----------EEGGG-SS--EESSSS-EEEEEEETTTTEEEEEE---SS-BEEEEEEEEETTEEEEEE-S--PBTT-TT-EEEE-SSSEEEEEEEEE-